Protein AF-A0A392P8H8-F1 (afdb_monomer_lite)

Structure (mmCIF, N/CA/C/O backbone):
data_AF-A0A392P8H8-F1
#
_entry.id   AF-A0A392P8H8-F1
#
loop_
_atom_site.group_PDB
_atom_site.id
_atom_site.type_symbol
_atom_site.label_atom_id
_atom_site.label_alt_id
_atom_site.label_com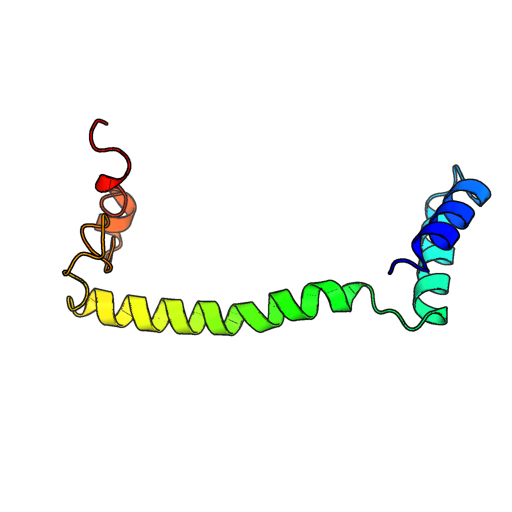p_id
_atom_site.label_asym_id
_atom_site.label_entity_id
_atom_site.label_seq_id
_atom_site.pdbx_PDB_ins_code
_atom_site.Cartn_x
_atom_site.Cartn_y
_atom_site.Cartn_z
_atom_site.occupancy
_atom_site.B_iso_or_equiv
_atom_site.auth_seq_id
_atom_site.auth_comp_id
_atom_site.auth_asym_id
_atom_site.auth_atom_id
_atom_site.pdbx_PDB_model_num
ATOM 1 N N . MET A 1 1 ? -17.751 -8.854 12.296 1.00 57.59 1 MET A N 1
ATOM 2 C CA . MET A 1 1 ? -17.784 -7.410 12.640 1.00 57.59 1 MET A CA 1
ATOM 3 C C . MET A 1 1 ? -19.209 -6.867 12.818 1.00 57.59 1 MET A C 1
ATOM 5 O O . MET A 1 1 ? -19.460 -6.245 13.841 1.00 57.59 1 MET A O 1
ATOM 9 N N . GLN A 1 2 ? -20.152 -7.120 11.895 1.00 59.72 2 GLN A N 1
ATOM 10 C CA . GLN A 1 2 ? -21.523 -6.559 11.947 1.00 59.72 2 GLN A CA 1
ATOM 11 C C . GLN A 1 2 ? -22.311 -6.892 13.235 1.00 59.72 2 GLN A C 1
ATOM 13 O O . GLN A 1 2 ? -23.005 -6.030 13.757 1.00 59.72 2 GLN A O 1
ATOM 18 N N . ASN A 1 3 ? -22.112 -8.078 13.825 1.00 70.12 3 ASN A N 1
ATOM 19 C CA . ASN A 1 3 ? -22.742 -8.464 15.102 1.00 70.12 3 ASN A CA 1
ATOM 20 C C . ASN A 1 3 ? -22.079 -7.878 16.370 1.00 70.12 3 ASN A C 1
ATOM 22 O O . ASN A 1 3 ? -22.664 -7.958 17.449 1.00 70.12 3 ASN A O 1
ATOM 26 N N . LEU A 1 4 ? -20.871 -7.301 16.279 1.00 74.88 4 LEU A N 1
ATOM 27 C CA . LEU A 1 4 ? -20.177 -6.708 17.437 1.00 74.88 4 LEU A CA 1
ATOM 28 C C . LEU A 1 4 ? -20.444 -5.211 17.603 1.00 74.88 4 LEU A C 1
ATOM 30 O O . LEU A 1 4 ? -20.470 -4.737 18.734 1.00 74.88 4 LEU A O 1
ATOM 34 N N . GLN A 1 5 ? -20.679 -4.476 16.513 1.00 81.06 5 GLN A N 1
ATOM 35 C CA . GLN A 1 5 ? -20.964 -3.037 16.568 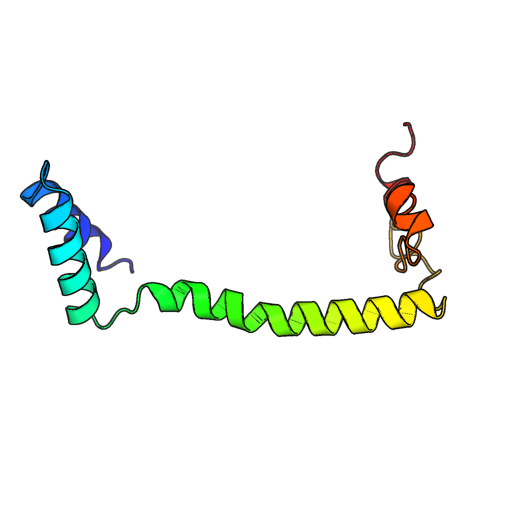1.00 81.06 5 GLN A CA 1
ATOM 36 C C . GLN A 1 5 ? -22.067 -2.642 17.569 1.00 81.06 5 GLN A C 1
ATOM 38 O O . GLN A 1 5 ? -21.819 -1.725 18.354 1.00 81.06 5 GLN A O 1
ATOM 43 N N . PRO A 1 6 ? -23.244 -3.304 17.620 1.00 86.94 6 PRO A N 1
ATOM 44 C CA . PRO A 1 6 ? -24.279 -2.929 18.586 1.00 86.94 6 PRO A CA 1
ATOM 45 C C . PRO A 1 6 ? -23.849 -3.182 20.040 1.00 86.94 6 PRO A C 1
ATOM 47 O O . PRO A 1 6 ? -24.176 -2.398 20.925 1.00 86.94 6 PRO A O 1
ATOM 50 N N . LYS A 1 7 ? -23.054 -4.230 20.293 1.00 83.81 7 LYS A N 1
ATOM 51 C CA . LYS A 1 7 ? -22.539 -4.553 21.634 1.00 83.81 7 LYS A CA 1
ATOM 52 C C . LYS A 1 7 ? -21.468 -3.560 22.094 1.00 83.81 7 LYS A C 1
ATOM 54 O O . LYS A 1 7 ? -21.448 -3.186 23.260 1.00 83.81 7 LYS A O 1
ATOM 59 N N . ILE A 1 8 ? -20.623 -3.091 21.177 1.00 86.38 8 ILE A N 1
ATOM 60 C CA . ILE A 1 8 ? -19.623 -2.050 21.456 1.00 86.38 8 ILE A CA 1
ATOM 61 C C . ILE A 1 8 ? -20.312 -0.720 21.786 1.00 86.38 8 ILE A C 1
ATOM 63 O O . ILE A 1 8 ? -19.929 -0.066 22.753 1.00 86.38 8 ILE A O 1
ATOM 67 N N . LYS A 1 9 ? -21.367 -0.348 21.047 1.00 88.38 9 LYS A N 1
ATOM 68 C CA . LYS A 1 9 ? -22.162 0.856 21.346 1.00 88.38 9 LYS A CA 1
ATOM 69 C C . LYS A 1 9 ? -22.812 0.787 22.728 1.00 88.38 9 LYS A C 1
ATOM 71 O O . LYS A 1 9 ? -22.688 1.731 23.498 1.00 88.38 9 LYS A O 1
ATOM 76 N N . ALA A 1 10 ? -23.387 -0.359 23.094 1.00 89.31 10 ALA A N 1
ATOM 77 C CA . ALA A 1 10 ? -23.957 -0.554 24.426 1.00 89.31 10 ALA A CA 1
ATOM 78 C C . ALA A 1 10 ? -22.915 -0.412 25.559 1.00 89.31 10 ALA A C 1
ATOM 80 O O . ALA A 1 10 ? -23.237 0.110 26.623 1.00 89.31 10 ALA A O 1
ATOM 81 N N . ILE A 1 11 ? -21.661 -0.838 25.346 1.00 87.06 11 ILE A N 1
ATOM 82 C CA . ILE A 1 11 ? -20.558 -0.633 26.308 1.00 87.06 11 ILE A CA 1
ATOM 83 C C . ILE A 1 11 ? -20.192 0.855 26.406 1.00 87.06 11 ILE A C 1
ATOM 85 O O . ILE A 1 11 ? -20.001 1.365 27.509 1.00 87.06 11 ILE A O 1
ATOM 89 N N . GLN A 1 12 ? -20.119 1.558 25.273 1.00 87.38 12 GLN A N 1
ATOM 90 C CA . GLN A 1 12 ? -19.821 2.993 25.232 1.00 87.38 12 GLN A CA 1
ATOM 91 C C . GLN A 1 12 ? -20.901 3.829 25.928 1.00 87.38 12 GLN A C 1
ATOM 93 O O . GLN A 1 12 ? -20.562 4.737 26.679 1.00 87.38 12 GLN A O 1
ATOM 98 N N . GLU A 1 13 ? -22.178 3.493 25.737 1.00 90.00 13 GLU A N 1
ATOM 99 C CA . GLU A 1 13 ? -23.307 4.145 26.414 1.00 90.00 13 GLU A CA 1
ATOM 100 C C . GLU A 1 13 ? -23.317 3.844 27.920 1.00 90.00 13 GLU A C 1
ATOM 102 O O . GLU A 1 13 ? -23.511 4.743 28.734 1.00 90.00 13 GLU A O 1
ATOM 107 N N . ARG A 1 14 ? -23.050 2.590 28.313 1.00 88.25 14 ARG A N 1
ATOM 108 C CA . ARG A 1 14 ? -23.080 2.156 29.721 1.00 88.25 14 ARG A CA 1
ATOM 109 C C . ARG A 1 14 ? -21.915 2.709 30.554 1.00 88.25 14 ARG A C 1
ATOM 111 O O . ARG A 1 14 ? -22.065 2.865 31.763 1.00 88.25 14 ARG A O 1
ATOM 118 N N . TYR A 1 15 ? -20.772 2.999 29.932 1.00 88.44 15 TYR A N 1
ATOM 119 C CA . TYR A 1 15 ? -19.578 3.537 30.598 1.00 88.44 15 TYR A CA 1
ATOM 120 C C . TYR A 1 15 ? -19.168 4.920 30.069 1.00 88.44 15 TYR A C 1
ATOM 122 O O . TYR A 1 15 ? -17.994 5.290 30.153 1.00 88.44 15 TYR A O 1
ATOM 130 N N . ALA A 1 16 ? -20.124 5.691 29.539 1.00 82.75 16 ALA A N 1
ATOM 131 C CA . ALA A 1 16 ? -19.893 7.043 29.043 1.00 82.75 16 ALA A CA 1
ATOM 132 C C . ALA A 1 16 ? -19.213 7.904 30.126 1.00 82.75 16 ALA A C 1
ATOM 134 O O . ALA A 1 16 ? -19.757 8.106 31.209 1.00 82.75 16 ALA A O 1
ATOM 135 N N . GLY A 1 17 ? -17.990 8.367 29.850 1.00 85.31 17 GLY A N 1
ATOM 136 C CA . GLY A 1 17 ? -17.166 9.137 30.793 1.00 85.31 17 GLY A CA 1
ATOM 137 C C . GLY A 1 17 ? -16.021 8.360 31.452 1.00 85.31 17 GLY A C 1
ATOM 138 O O . GLY A 1 17 ? -15.151 8.979 32.056 1.00 85.31 17 GLY A O 1
ATOM 139 N N . ASN A 1 18 ? -15.947 7.035 31.292 1.00 89.00 18 ASN A N 1
ATOM 140 C CA . ASN A 1 18 ? -14.817 6.232 31.761 1.00 89.00 18 ASN A CA 1
ATOM 141 C C . ASN A 1 18 ? -14.181 5.449 30.600 1.00 89.00 18 ASN A C 1
ATOM 143 O O . ASN A 1 18 ? -14.501 4.286 30.346 1.00 89.00 18 ASN A O 1
ATOM 147 N N . GLN A 1 19 ? -13.259 6.107 29.888 1.00 85.88 19 GLN A N 1
ATOM 148 C CA . GLN A 1 19 ? -12.544 5.520 28.748 1.00 85.88 19 GLN A CA 1
ATOM 149 C C . GLN A 1 19 ? -11.766 4.253 29.114 1.00 85.88 19 GLN A C 1
ATOM 151 O O . GLN A 1 19 ? -11.654 3.349 28.289 1.00 85.88 19 GLN A O 1
ATOM 156 N N . GLU A 1 20 ? -11.252 4.167 30.337 1.00 89.75 20 GLU A N 1
ATOM 157 C CA . GLU A 1 20 ? -10.473 3.023 30.804 1.00 89.75 20 GLU A CA 1
ATOM 158 C C . GLU A 1 20 ? -11.353 1.767 30.911 1.00 89.75 20 GLU A C 1
ATOM 160 O O . GLU A 1 20 ? -11.025 0.704 30.380 1.00 89.75 20 GLU A O 1
ATOM 165 N N . ARG A 1 21 ? -12.551 1.914 31.494 1.00 90.06 21 ARG A N 1
ATOM 166 C CA . ARG A 1 21 ? -13.557 0.843 31.578 1.00 90.06 21 ARG A CA 1
ATOM 167 C C . ARG A 1 21 ? -14.094 0.453 30.205 1.00 90.06 21 ARG A C 1
ATOM 169 O O . ARG A 1 21 ? -14.274 -0.737 29.951 1.00 90.06 21 ARG A O 1
ATOM 176 N N . ILE A 1 22 ? -14.300 1.425 29.312 1.00 90.00 22 ILE A N 1
ATOM 177 C CA . ILE A 1 22 ? -14.708 1.157 27.925 1.00 90.00 22 ILE A CA 1
ATOM 178 C C . ILE A 1 22 ? -13.659 0.288 27.223 1.00 90.00 22 ILE A C 1
ATOM 180 O O . ILE A 1 22 ? -14.025 -0.716 26.614 1.00 90.00 22 ILE A O 1
ATOM 184 N N . GLN A 1 23 ? -12.370 0.624 27.320 1.00 86.88 23 GLN A N 1
ATOM 185 C CA . GLN A 1 23 ? -11.298 -0.156 26.691 1.00 86.88 23 GLN A CA 1
ATOM 186 C C . GLN A 1 23 ? -11.211 -1.583 27.251 1.00 86.88 23 GLN A C 1
ATOM 188 O O . GLN A 1 23 ? -11.075 -2.537 26.482 1.00 86.88 23 GLN A O 1
ATOM 193 N N . LEU A 1 24 ? -11.357 -1.747 28.569 1.00 90.12 24 LEU A N 1
ATOM 194 C CA . LEU A 1 24 ? -11.310 -3.053 29.230 1.00 90.12 24 LEU A CA 1
ATOM 195 C C . LEU A 1 24 ? -12.484 -3.968 28.837 1.00 90.12 24 LEU A C 1
ATOM 197 O O . LEU A 1 24 ? -12.284 -5.141 28.530 1.00 90.12 24 LEU A O 1
ATOM 201 N N . GLU A 1 25 ? -13.712 -3.452 28.826 1.00 88.00 25 GLU A N 1
ATOM 202 C CA . GLU A 1 25 ? -14.888 -4.252 28.458 1.00 88.00 25 GLU A CA 1
ATOM 203 C C . GLU A 1 25 ? -14.942 -4.523 26.950 1.00 88.00 25 GLU A C 1
ATOM 205 O O . GLU A 1 25 ? -15.332 -5.608 26.517 1.00 88.00 25 GLU A O 1
ATOM 210 N N . THR A 1 26 ? -14.466 -3.580 26.135 1.00 87.12 26 THR A N 1
ATOM 211 C CA . THR A 1 26 ? -14.345 -3.779 24.686 1.00 87.12 26 THR A CA 1
ATOM 212 C C . THR A 1 26 ? -13.322 -4.873 24.363 1.00 87.12 26 THR A C 1
ATOM 214 O O . THR A 1 26 ? -13.587 -5.721 23.511 1.00 87.12 26 THR A O 1
ATOM 217 N N . SER A 1 27 ? -12.182 -4.916 25.066 1.00 86.75 27 SER A N 1
ATOM 218 C CA . SER A 1 27 ? -11.181 -5.972 24.867 1.00 86.75 27 SER A CA 1
ATOM 219 C C . SER A 1 27 ? -11.700 -7.344 25.307 1.00 86.75 27 SER A C 1
ATOM 221 O O . SER A 1 27 ? -11.551 -8.316 24.567 1.00 86.75 27 SER A O 1
ATOM 223 N N . ARG A 1 28 ? -12.411 -7.427 26.442 1.00 87.44 28 ARG A N 1
ATOM 224 C CA . ARG A 1 28 ? -13.106 -8.655 26.873 1.00 87.44 28 ARG A CA 1
ATOM 225 C C . ARG A 1 28 ? -14.120 -9.140 25.845 1.00 87.44 28 ARG A C 1
ATOM 227 O O . ARG A 1 28 ? -14.158 -10.336 25.558 1.00 87.44 28 ARG A O 1
ATOM 234 N N . LEU A 1 29 ? -14.916 -8.233 25.281 1.00 86.12 29 LEU A N 1
ATOM 235 C CA . LEU A 1 29 ? -15.900 -8.561 24.254 1.00 86.12 29 LEU A CA 1
ATOM 236 C C . LEU A 1 29 ? -15.233 -9.129 22.991 1.00 86.12 29 LEU A C 1
ATOM 238 O O . LEU A 1 29 ? -15.730 -10.110 22.438 1.00 86.12 29 LEU A O 1
ATOM 242 N N . TYR A 1 30 ? -14.107 -8.554 22.550 1.00 84.19 30 TYR A N 1
ATOM 243 C CA . TYR A 1 30 ? -13.344 -9.082 21.413 1.00 84.19 30 TYR A CA 1
ATOM 244 C C . TYR A 1 30 ? -12.821 -10.498 21.675 1.00 84.19 30 TYR A C 1
ATOM 246 O O . TYR A 1 30 ? -12.986 -11.372 20.821 1.00 84.19 30 TYR A O 1
ATOM 254 N N . THR A 1 31 ? -12.287 -10.752 22.873 1.00 82.12 31 THR A N 1
ATOM 255 C CA . THR A 1 31 ? -11.796 -12.078 23.278 1.00 82.12 31 THR A CA 1
ATOM 256 C C . THR A 1 31 ? 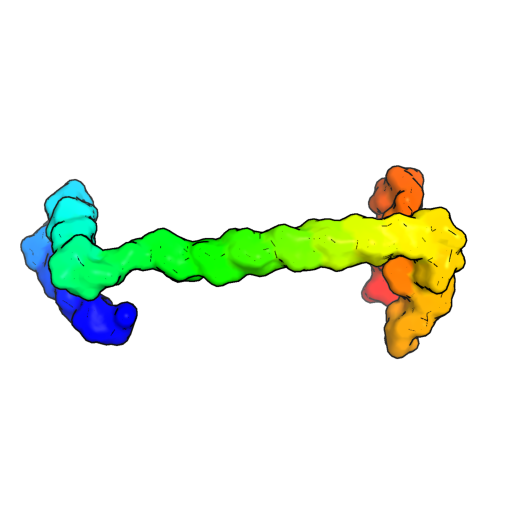-12.923 -13.109 23.357 1.00 82.12 31 THR A C 1
ATOM 258 O O . THR A 1 31 ? -12.785 -14.203 22.816 1.00 82.12 31 THR A O 1
ATOM 261 N N . GLN A 1 32 ? -14.066 -12.767 23.964 1.00 84.00 32 GLN A N 1
ATOM 262 C CA . GLN A 1 32 ? -15.229 -13.665 24.057 1.00 84.00 32 GLN A CA 1
ATOM 263 C C . GLN A 1 32 ? -15.840 -13.986 22.691 1.00 84.00 32 GLN A C 1
ATOM 265 O O . GLN A 1 32 ? -16.347 -15.084 22.481 1.00 84.00 32 GLN A O 1
ATOM 270 N N . ALA A 1 33 ? -15.798 -13.034 21.759 1.00 81.62 33 ALA A N 1
ATOM 271 C CA . ALA A 1 33 ? -16.280 -13.242 20.402 1.00 81.62 33 ALA A CA 1
ATOM 272 C C . ALA A 1 33 ? -15.271 -13.975 19.497 1.00 81.62 33 ALA A C 1
ATOM 274 O O . ALA A 1 33 ? -15.590 -14.225 18.336 1.00 81.62 33 ALA A O 1
ATOM 275 N N . GLY A 1 34 ? -14.066 -14.292 19.992 1.00 75.69 34 GLY A N 1
ATOM 276 C CA . GLY A 1 34 ? -13.013 -14.961 19.222 1.00 75.69 34 GLY A CA 1
ATOM 277 C C . GLY A 1 34 ? -12.471 -14.128 18.055 1.00 75.69 34 GLY A C 1
ATOM 278 O O . GLY A 1 34 ? -11.937 -14.683 17.098 1.00 75.69 34 GLY A O 1
ATOM 279 N N . VAL A 1 35 ? -12.630 -12.799 18.092 1.00 74.06 35 VAL A N 1
ATOM 280 C CA . VAL A 1 35 ? -12.217 -11.902 17.004 1.00 74.06 35 VAL A CA 1
ATOM 281 C C . VAL A 1 35 ? -10.897 -11.236 17.375 1.00 74.06 35 VAL A C 1
ATOM 283 O O . VAL A 1 35 ? -10.829 -10.494 18.351 1.00 74.06 35 VAL A O 1
ATOM 286 N N . ASN A 1 36 ? -9.854 -11.450 16.571 1.00 71.56 36 ASN A N 1
ATOM 287 C CA . ASN A 1 36 ? -8.584 -10.749 16.732 1.00 71.56 36 ASN A CA 1
ATOM 288 C C . ASN A 1 36 ? -8.639 -9.396 15.987 1.00 71.56 36 ASN A C 1
ATOM 290 O O . ASN A 1 36 ? -8.711 -9.400 14.756 1.00 71.56 36 ASN A O 1
ATOM 294 N N . PRO A 1 37 ? -8.592 -8.239 16.678 1.00 67.81 37 PRO A N 1
ATOM 295 C CA . PRO A 1 37 ? -8.649 -6.922 16.034 1.00 67.81 37 PRO A CA 1
ATOM 296 C C . PRO A 1 37 ? -7.479 -6.675 15.066 1.00 67.81 37 PRO A C 1
ATOM 298 O O . PRO A 1 37 ? -7.623 -5.911 14.115 1.00 67.81 37 PRO A O 1
ATOM 301 N N . LEU A 1 38 ? -6.352 -7.373 15.246 1.00 68.81 38 LEU A N 1
ATOM 302 C CA . LEU A 1 38 ? -5.181 -7.305 14.366 1.00 68.81 38 LEU A CA 1
ATOM 303 C C . LEU A 1 38 ? -5.286 -8.236 13.148 1.00 68.81 38 LEU A C 1
ATOM 305 O O . LEU A 1 38 ? -4.520 -8.100 12.199 1.00 68.81 38 LEU A O 1
ATOM 309 N N . ALA A 1 39 ? -6.267 -9.143 13.099 1.00 68.06 39 ALA A N 1
ATOM 310 C CA . ALA A 1 39 ? -6.500 -9.946 11.896 1.00 68.06 39 ALA A CA 1
ATOM 311 C C . ALA A 1 39 ? -6.905 -9.083 10.687 1.00 68.06 39 ALA A C 1
ATOM 313 O O . ALA A 1 39 ? -6.740 -9.514 9.550 1.00 68.06 39 ALA A O 1
ATOM 314 N N . GLY A 1 40 ? -7.379 -7.851 10.913 1.00 68.56 40 GLY A N 1
ATOM 315 C CA . GLY A 1 40 ? -7.683 -6.896 9.846 1.00 68.56 40 GLY A CA 1
ATOM 316 C C . GLY A 1 40 ? -6.452 -6.343 9.118 1.00 68.56 40 GLY A C 1
ATOM 317 O O . GLY A 1 40 ? -6.566 -6.000 7.946 1.00 68.56 40 GLY A O 1
ATOM 318 N N . CYS A 1 41 ? -5.278 -6.289 9.761 1.00 73.94 41 CYS A N 1
ATOM 319 C CA . CYS A 1 41 ? -4.038 -5.806 9.134 1.00 73.94 41 CYS A CA 1
ATOM 320 C C . CYS A 1 41 ? -3.128 -6.936 8.617 1.00 73.94 41 CYS A C 1
ATOM 322 O O . CYS A 1 41 ? -2.175 -6.691 7.878 1.00 73.94 41 CYS A O 1
ATOM 324 N N . LEU A 1 42 ? -3.439 -8.191 8.937 1.00 74.19 42 LEU A N 1
ATOM 325 C CA . LEU A 1 42 ? -2.724 -9.363 8.424 1.00 74.19 42 LEU A CA 1
ATOM 326 C C . LEU A 1 42 ? -2.730 -9.459 6.880 1.00 74.19 42 LEU A C 1
ATOM 328 O O . LEU A 1 42 ? -1.657 -9.654 6.311 1.00 74.19 42 LEU A O 1
ATOM 332 N N . PRO A 1 43 ? -3.857 -9.238 6.169 1.00 73.81 43 PRO A N 1
ATOM 333 C CA . PRO A 1 43 ? -3.885 -9.228 4.702 1.00 73.81 43 PRO A CA 1
ATOM 334 C C . PRO A 1 43 ? -3.028 -8.112 4.095 1.00 73.81 43 PRO A C 1
ATOM 336 O O . PRO A 1 43 ? -2.345 -8.315 3.092 1.00 73.81 43 PRO A O 1
ATOM 339 N N . THR A 1 44 ? -3.013 -6.936 4.729 1.00 75.31 44 THR A N 1
ATOM 340 C CA . THR A 1 44 ? -2.196 -5.809 4.266 1.00 75.31 44 THR A CA 1
ATOM 341 C C . THR A 1 44 ? -0.710 -6.093 4.450 1.00 75.31 44 THR A C 1
ATOM 343 O O . THR A 1 44 ? 0.072 -5.841 3.541 1.00 75.31 44 THR A O 1
ATOM 346 N N . LEU A 1 45 ? -0.323 -6.705 5.574 1.00 76.25 45 LEU A N 1
ATOM 347 C CA . LEU A 1 45 ? 1.067 -7.067 5.851 1.00 76.25 45 LEU A CA 1
ATOM 348 C C . LEU A 1 45 ? 1.553 -8.210 4.954 1.00 76.25 45 LEU A C 1
ATOM 350 O O . LEU A 1 45 ? 2.678 -8.164 4.470 1.00 76.25 45 LEU A O 1
ATOM 354 N N . ALA A 1 46 ? 0.695 -9.191 4.667 1.00 81.19 46 ALA A N 1
ATOM 355 C CA . ALA A 1 46 ? 1.010 -10.294 3.761 1.00 81.19 46 ALA A CA 1
ATOM 356 C C . ALA A 1 46 ? 1.194 -9.846 2.299 1.00 81.19 46 ALA A C 1
ATOM 358 O O . ALA A 1 46 ? 1.859 -10.533 1.528 1.00 81.19 46 ALA A O 1
ATOM 359 N N . THR A 1 47 ? 0.645 -8.688 1.917 1.00 82.38 47 THR A N 1
ATOM 360 C CA . THR A 1 47 ? 0.778 -8.147 0.554 1.00 82.38 47 THR A CA 1
ATOM 361 C C . THR A 1 47 ? 2.075 -7.342 0.367 1.00 82.38 47 THR A C 1
ATOM 363 O O . THR A 1 47 ? 2.589 -7.261 -0.748 1.00 82.38 47 THR A O 1
ATOM 366 N N . ILE A 1 48 ? 2.663 -6.788 1.438 1.00 89.62 48 ILE A N 1
ATOM 367 C CA . ILE A 1 48 ? 3.914 -6.001 1.373 1.00 89.62 48 ILE A CA 1
ATOM 368 C C . ILE A 1 48 ? 5.068 -6.768 0.687 1.00 89.62 48 ILE A C 1
ATOM 370 O O . ILE A 1 48 ? 5.707 -6.189 -0.193 1.00 89.62 48 ILE A O 1
ATOM 374 N N . PRO A 1 49 ? 5.330 -8.055 0.994 1.00 88.06 49 PRO A N 1
ATOM 375 C CA . PRO A 1 49 ? 6.388 -8.822 0.336 1.00 88.06 49 PRO A CA 1
ATOM 376 C C . PRO A 1 49 ? 6.225 -8.927 -1.182 1.00 88.06 49 PRO A C 1
ATOM 378 O O . PRO A 1 49 ? 7.209 -8.824 -1.911 1.00 88.06 49 PRO A O 1
ATOM 381 N N . VAL A 1 50 ? 4.988 -9.087 -1.667 1.00 91.38 50 VAL A N 1
ATOM 382 C CA . VAL A 1 50 ? 4.695 -9.183 -3.105 1.00 91.38 50 VAL A CA 1
ATOM 383 C C . VAL A 1 50 ? 5.042 -7.869 -3.804 1.00 91.38 50 VAL A C 1
ATOM 385 O O . VAL A 1 50 ? 5.706 -7.879 -4.839 1.00 91.38 50 VAL A O 1
ATOM 388 N N . TRP A 1 51 ? 4.672 -6.735 -3.203 1.00 90.69 51 TRP A N 1
ATOM 389 C CA . TRP A 1 51 ? 5.018 -5.411 -3.722 1.00 90.69 51 TRP A CA 1
ATOM 390 C C . TRP A 1 51 ? 6.523 -5.153 -3.735 1.00 90.69 51 TRP A C 1
ATOM 392 O O . TRP A 1 51 ? 7.039 -4.634 -4.722 1.00 90.69 51 TRP A O 1
ATOM 402 N N . ILE A 1 52 ? 7.239 -5.542 -2.676 1.00 91.44 52 ILE A N 1
ATOM 403 C CA . ILE A 1 52 ? 8.699 -5.392 -2.606 1.00 91.44 52 ILE A CA 1
ATOM 404 C C . ILE A 1 52 ? 9.384 -6.236 -3.687 1.00 91.44 52 ILE A C 1
ATOM 406 O O . ILE A 1 52 ? 10.296 -5.749 -4.358 1.00 91.44 52 ILE A O 1
ATOM 410 N N . GLY A 1 53 ? 8.949 -7.485 -3.872 1.00 92.44 53 GLY A N 1
ATOM 411 C CA . GLY A 1 53 ? 9.482 -8.369 -4.908 1.00 92.44 53 GLY A CA 1
ATOM 412 C C . GLY A 1 53 ? 9.256 -7.808 -6.311 1.00 92.44 53 GLY A C 1
ATOM 413 O O . GLY A 1 53 ? 10.200 -7.705 -7.094 1.00 92.44 53 GLY A O 1
ATOM 414 N N . LEU A 1 54 ? 8.028 -7.368 -6.598 1.00 91.50 54 LEU A N 1
ATOM 415 C CA . LEU A 1 54 ? 7.675 -6.753 -7.876 1.00 91.50 54 LEU A CA 1
ATOM 416 C C . LEU A 1 54 ? 8.480 -5.471 -8.137 1.00 91.50 54 LEU A C 1
ATOM 418 O O . LEU A 1 54 ? 9.028 -5.304 -9.224 1.00 91.50 54 LEU A O 1
ATOM 422 N N . TYR A 1 55 ? 8.597 -4.587 -7.143 1.00 89.12 55 TYR A N 1
ATOM 423 C CA . TYR A 1 55 ? 9.355 -3.342 -7.270 1.00 89.12 55 TYR A CA 1
ATOM 424 C C . TYR A 1 55 ? 10.837 -3.590 -7.563 1.00 89.12 55 TYR A C 1
ATOM 426 O O . TYR A 1 55 ? 11.405 -2.932 -8.434 1.00 89.12 55 TYR A O 1
ATOM 434 N N . GLN A 1 56 ? 11.468 -4.545 -6.872 1.00 89.19 56 GLN A N 1
ATOM 435 C CA . GLN A 1 56 ? 12.871 -4.881 -7.124 1.00 89.19 56 GLN A CA 1
ATOM 436 C C . GLN A 1 56 ? 13.074 -5.487 -8.514 1.00 89.19 56 GLN A C 1
ATOM 438 O O . GLN A 1 56 ? 13.986 -5.069 -9.224 1.00 89.19 56 GLN A O 1
ATOM 443 N N . ALA A 1 57 ? 12.206 -6.416 -8.927 1.00 90.00 57 ALA A N 1
ATOM 444 C CA . ALA A 1 57 ? 12.275 -7.016 -10.257 1.00 90.00 57 ALA A CA 1
ATOM 445 C C . ALA A 1 57 ? 12.164 -5.950 -11.357 1.00 90.00 57 ALA A C 1
ATOM 447 O O . ALA A 1 57 ? 13.022 -5.879 -12.234 1.00 90.00 57 ALA A O 1
ATOM 448 N N . LEU A 1 58 ? 11.165 -5.067 -11.266 1.00 87.62 58 LEU A N 1
ATOM 449 C CA . LEU A 1 58 ? 10.983 -3.973 -12.221 1.00 87.62 58 LEU A CA 1
ATOM 450 C C . LEU A 1 58 ? 12.146 -2.975 -12.193 1.00 87.62 58 LEU A C 1
ATOM 452 O O . LEU A 1 58 ? 12.598 -2.548 -13.250 1.00 87.62 58 LEU A O 1
ATOM 456 N N . SER A 1 59 ? 12.673 -2.637 -11.013 1.00 84.44 59 SER A N 1
ATOM 457 C CA . SER A 1 59 ? 13.809 -1.714 -10.885 1.00 84.44 59 SER A CA 1
ATOM 458 C C . SER A 1 59 ? 15.084 -2.263 -11.529 1.00 84.44 59 SER A C 1
ATOM 460 O O . SER A 1 59 ? 15.821 -1.507 -12.159 1.00 84.44 59 SER A O 1
ATOM 462 N N . ASN A 1 60 ? 15.344 -3.567 -11.403 1.00 86.38 60 ASN A N 1
ATOM 463 C CA . ASN A 1 60 ? 16.505 -4.202 -12.028 1.00 86.38 60 ASN A CA 1
ATOM 464 C C . ASN A 1 60 ? 16.398 -4.158 -13.557 1.00 86.38 60 ASN A C 1
ATOM 466 O O . ASN A 1 60 ? 17.306 -3.665 -14.219 1.00 86.38 60 ASN A O 1
ATOM 470 N N . VAL A 1 61 ? 15.244 -4.554 -14.101 1.00 86.44 61 VAL A N 1
ATOM 471 C CA . VAL A 1 61 ? 14.972 -4.523 -15.549 1.00 86.44 61 VAL A CA 1
ATOM 472 C C . VAL A 1 61 ? 14.991 -3.084 -16.094 1.00 86.44 61 VAL A C 1
ATOM 474 O O . VAL A 1 61 ? 15.467 -2.835 -17.202 1.00 86.44 61 VAL A O 1
ATOM 477 N N . ALA A 1 62 ? 14.537 -2.105 -15.303 1.00 83.31 62 ALA A N 1
ATOM 478 C CA . ALA A 1 62 ? 14.636 -0.689 -15.647 1.00 83.31 62 ALA A CA 1
ATOM 479 C C . ALA A 1 62 ? 16.098 -0.212 -15.728 1.00 83.31 62 ALA A C 1
ATOM 481 O O . ALA A 1 62 ? 16.456 0.495 -16.669 1.00 83.31 62 ALA A O 1
ATOM 482 N N . ASN A 1 63 ? 16.952 -0.611 -14.777 1.00 80.44 63 ASN A N 1
ATOM 483 C CA . ASN A 1 63 ? 18.378 -0.260 -14.765 1.00 80.44 63 ASN A CA 1
ATOM 484 C C . ASN A 1 63 ? 19.154 -0.878 -15.937 1.00 80.44 63 ASN A C 1
ATOM 486 O O . ASN A 1 63 ? 20.119 -0.284 -16.408 1.00 80.44 63 ASN A O 1
ATOM 490 N N . GLU A 1 64 ? 18.715 -2.035 -16.430 1.00 83.06 64 GLU A N 1
ATOM 491 C CA . GLU A 1 64 ? 19.249 -2.677 -17.638 1.00 83.06 64 GLU A CA 1
ATOM 492 C C . GLU A 1 64 ? 18.812 -1.972 -18.938 1.00 83.06 64 GLU A C 1
ATOM 494 O O . GLU A 1 64 ? 19.275 -2.323 -20.020 1.00 83.06 64 GLU A O 1
ATOM 499 N N . GLY A 1 65 ? 17.946 -0.954 -18.853 1.00 79.50 65 GLY A N 1
ATOM 500 C CA . GLY A 1 65 ? 17.500 -0.162 -20.002 1.00 79.50 65 GLY A CA 1
ATOM 501 C C . GLY A 1 65 ? 16.426 -0.841 -20.855 1.00 79.50 65 GLY A C 1
ATOM 502 O O . GLY A 1 65 ? 16.140 -0.381 -21.959 1.00 79.50 65 GLY A O 1
ATOM 503 N N . LEU A 1 66 ? 15.804 -1.907 -20.346 1.00 81.44 66 LEU A N 1
ATOM 504 C CA . LEU A 1 66 ? 14.827 -2.718 -21.081 1.00 81.44 66 LEU A CA 1
ATOM 505 C C . LEU A 1 66 ? 13.393 -2.158 -21.024 1.00 81.44 66 LEU A C 1
ATOM 507 O O . LEU A 1 66 ? 12.523 -2.626 -21.747 1.00 81.44 66 LEU A O 1
ATOM 511 N N . LEU A 1 67 ? 13.136 -1.147 -20.183 1.00 82.25 67 LEU A N 1
ATOM 512 C CA . LEU A 1 67 ? 11.816 -0.515 -19.996 1.00 82.25 67 LEU A CA 1
ATOM 513 C C . LEU A 1 67 ? 11.741 0.897 -20.598 1.00 82.25 67 LEU A C 1
ATOM 515 O O . LEU A 1 67 ? 11.104 1.798 -20.043 1.00 82.25 67 LEU A O 1
ATOM 519 N N . THR A 1 68 ? 12.441 1.102 -21.713 1.00 76.38 68 THR A N 1
ATOM 520 C CA . THR A 1 68 ? 12.428 2.360 -22.475 1.00 76.38 68 THR A CA 1
ATOM 521 C C . THR A 1 68 ? 11.177 2.512 -23.336 1.00 76.38 68 THR A C 1
ATOM 523 O O . THR A 1 68 ? 10.836 3.632 -23.706 1.00 76.38 68 THR A O 1
ATOM 526 N N . GLU A 1 69 ? 10.460 1.418 -23.601 1.00 81.94 69 GLU A N 1
ATOM 527 C CA . GLU A 1 69 ? 9.176 1.449 -24.296 1.00 81.94 69 GLU A CA 1
ATOM 528 C C . GLU A 1 69 ? 8.062 2.005 -23.394 1.00 81.94 69 GLU A C 1
ATOM 530 O O . GLU A 1 69 ? 7.970 1.713 -22.195 1.00 81.94 69 GLU A O 1
ATOM 535 N N . GLY A 1 70 ? 7.218 2.845 -23.990 1.00 82.12 70 GLY A N 1
ATOM 536 C CA . GLY A 1 70 ? 6.036 3.400 -23.345 1.00 82.12 70 GLY A CA 1
ATOM 537 C C . GLY A 1 70 ? 4.874 2.409 -23.298 1.00 82.12 70 GLY A C 1
ATOM 538 O O . GLY A 1 70 ? 4.778 1.491 -24.109 1.00 82.12 70 GLY A O 1
ATOM 539 N N . PHE A 1 71 ? 3.952 2.623 -22.362 1.00 85.00 71 PHE A N 1
ATOM 540 C CA . PHE A 1 71 ? 2.717 1.851 -22.249 1.00 85.00 71 PHE A CA 1
ATOM 541 C C . PHE A 1 71 ? 1.513 2.786 -22.200 1.00 85.00 71 PHE A C 1
ATOM 543 O O . PHE A 1 71 ? 1.368 3.588 -21.275 1.00 85.00 71 PHE A O 1
ATOM 550 N N . LEU A 1 72 ? 0.628 2.663 -23.193 1.00 87.94 72 LEU A N 1
ATOM 551 C CA . LEU A 1 72 ? -0.533 3.537 -23.380 1.00 87.94 72 LEU A CA 1
ATOM 552 C C . LEU A 1 72 ? -0.115 5.018 -23.463 1.00 87.94 72 LEU A C 1
ATOM 554 O O . LEU A 1 72 ? 0.531 5.418 -24.424 1.00 87.94 72 LEU A O 1
ATOM 558 N N . TRP A 1 73 ? -0.483 5.833 -22.473 1.00 81.56 73 TRP A N 1
ATOM 559 C CA . TRP A 1 73 ? -0.140 7.257 -22.381 1.00 81.56 73 TRP A CA 1
ATOM 560 C C . TRP A 1 73 ? 1.152 7.524 -21.588 1.00 81.56 73 TRP A C 1
ATOM 562 O O . TRP A 1 73 ? 1.536 8.679 -21.415 1.00 81.56 73 TRP A O 1
ATOM 572 N N . ILE A 1 74 ? 1.806 6.479 -21.070 1.00 82.00 74 ILE A N 1
ATOM 573 C CA . ILE A 1 74 ? 3.035 6.586 -20.283 1.00 82.00 74 ILE A CA 1
ATOM 574 C C . ILE A 1 74 ? 4.229 6.445 -21.236 1.00 82.00 74 ILE A C 1
ATOM 576 O O . ILE A 1 74 ? 4.350 5.406 -21.883 1.00 82.00 74 ILE A O 1
ATOM 580 N N . PRO A 1 75 ? 5.137 7.431 -21.322 1.00 76.56 75 PRO A N 1
ATOM 581 C CA . PRO A 1 75 ? 6.2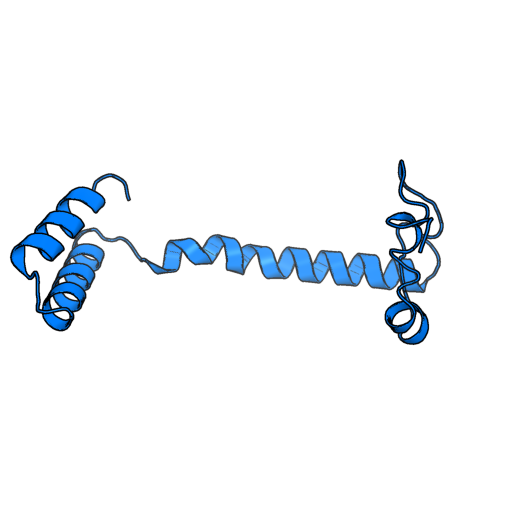14 7.426 -22.313 1.00 76.56 75 PRO A CA 1
ATOM 582 C C . PRO A 1 75 ? 7.336 6.424 -22.018 1.00 76.56 75 PRO A C 1
ATOM 584 O O . PRO A 1 75 ? 8.042 6.032 -22.937 1.00 76.56 75 PRO A O 1
ATOM 587 N N . SER A 1 76 ? 7.515 6.005 -20.761 1.00 80.56 76 SER A N 1
ATOM 588 C CA . SER A 1 76 ? 8.440 4.926 -20.398 1.00 80.56 76 SER A CA 1
ATOM 589 C C . SER A 1 76 ? 8.014 4.259 -19.095 1.00 80.56 76 SER A C 1
ATOM 591 O O . SER A 1 76 ? 7.547 4.929 -18.171 1.00 80.56 76 SER A O 1
ATOM 593 N N . LEU A 1 77 ? 8.198 2.943 -19.010 1.00 79.81 77 LEU A N 1
ATOM 594 C CA . LEU A 1 77 ? 7.931 2.172 -17.793 1.00 79.81 77 LEU A CA 1
ATOM 595 C C . LEU A 1 77 ? 9.119 2.158 -16.817 1.00 79.81 77 LEU A C 1
ATOM 597 O O . LEU A 1 77 ? 8.939 1.851 -15.641 1.00 79.81 77 LEU A O 1
ATOM 601 N N . GLY A 1 78 ? 10.325 2.499 -17.283 1.00 78.19 78 GLY A N 1
ATOM 602 C CA . GLY A 1 78 ? 11.541 2.496 -16.465 1.00 78.19 78 GLY A CA 1
ATOM 603 C C . GLY A 1 78 ? 11.634 3.642 -15.453 1.00 78.19 78 GLY A C 1
ATOM 604 O O . GLY A 1 78 ? 12.305 3.499 -14.431 1.00 78.19 78 GLY A O 1
ATOM 605 N N . GLY A 1 79 ? 10.944 4.762 -15.701 1.00 72.12 79 GLY A N 1
ATOM 606 C CA . GLY A 1 79 ? 10.949 5.920 -14.806 1.00 72.12 79 GLY A CA 1
ATOM 607 C C . GLY A 1 79 ? 12.365 6.435 -14.481 1.00 72.12 79 GLY A C 1
ATOM 608 O O . GLY A 1 79 ? 13.320 6.175 -15.214 1.00 72.12 79 GLY A O 1
ATOM 609 N N . PRO A 1 80 ? 12.547 7.189 -13.384 1.00 70.12 80 PRO A N 1
ATOM 610 C CA . PRO A 1 80 ? 13.860 7.661 -12.984 1.00 70.12 80 PRO A CA 1
ATOM 611 C C . PRO A 1 80 ? 14.650 6.507 -12.346 1.00 70.12 80 PRO A C 1
ATOM 613 O O . PRO A 1 80 ? 14.470 6.158 -11.175 1.00 70.12 80 PRO A O 1
ATOM 616 N N . THR A 1 81 ? 15.537 5.912 -13.141 1.00 67.00 81 THR A N 1
ATOM 617 C CA . THR A 1 81 ? 16.382 4.764 -12.770 1.00 67.00 81 THR A CA 1
ATOM 618 C C . THR A 1 81 ? 17.606 5.161 -11.942 1.00 67.00 81 THR A C 1
ATOM 620 O O . THR A 1 81 ? 18.057 4.397 -11.088 1.00 67.00 81 THR A O 1
ATOM 623 N N . SER A 1 82 ? 18.103 6.394 -12.099 1.00 68.88 82 SER A N 1
ATOM 624 C CA . SER A 1 82 ? 19.257 6.926 -11.361 1.00 68.88 82 SER A CA 1
ATOM 625 C C . SER A 1 82 ? 18.860 7.898 -10.241 1.00 68.88 82 SER A C 1
ATOM 627 O O . SER A 1 82 ? 17.813 8.542 -10.291 1.00 68.88 82 SER A O 1
ATOM 629 N N . ILE A 1 83 ? 19.721 8.048 -9.224 1.00 68.00 83 ILE A N 1
ATOM 630 C CA . ILE A 1 83 ? 19.535 9.023 -8.127 1.00 68.00 83 ILE A CA 1
ATOM 631 C C . ILE A 1 83 ? 19.351 10.446 -8.685 1.00 68.00 83 ILE A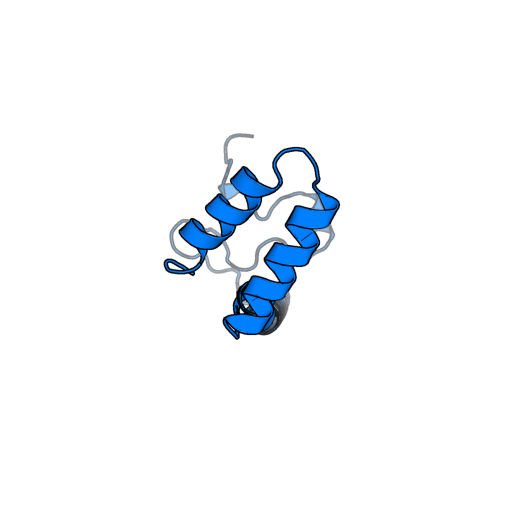 C 1
ATOM 633 O O . ILE A 1 83 ? 18.468 11.172 -8.236 1.00 68.00 83 ILE A O 1
ATOM 637 N N . ALA A 1 84 ? 20.131 10.816 -9.706 1.00 65.81 84 ALA A N 1
ATOM 638 C CA . ALA A 1 84 ? 20.041 12.123 -10.355 1.00 65.81 84 ALA A CA 1
ATOM 639 C C . ALA A 1 84 ? 18.701 12.321 -11.089 1.00 65.81 84 ALA A C 1
ATOM 641 O O . ALA A 1 84 ? 18.082 13.374 -10.962 1.00 65.81 84 ALA A O 1
ATOM 642 N N . ALA A 1 85 ? 18.208 11.295 -11.795 1.00 66.19 85 ALA A N 1
ATOM 643 C CA . ALA A 1 85 ? 16.902 11.334 -12.458 1.00 66.19 85 ALA A CA 1
ATOM 644 C C . ALA A 1 85 ? 15.732 11.390 -11.455 1.00 66.19 85 ALA A C 1
ATOM 646 O O . ALA A 1 85 ? 14.698 11.998 -11.727 1.00 66.19 85 ALA A O 1
ATOM 647 N N . ARG A 1 86 ? 15.894 10.782 -10.269 1.00 67.38 86 ARG A N 1
ATOM 648 C CA . ARG A 1 86 ? 14.902 10.851 -9.180 1.00 67.38 86 ARG A CA 1
ATOM 649 C C . ARG A 1 86 ? 14.821 12.250 -8.580 1.00 67.38 86 ARG A C 1
ATOM 651 O O . ARG A 1 86 ? 13.726 12.717 -8.293 1.00 67.38 86 ARG A O 1
ATOM 658 N N . GLN A 1 87 ? 15.962 12.920 -8.421 1.00 66.12 87 GLN A N 1
ATOM 659 C CA . GLN A 1 87 ? 16.029 14.289 -7.903 1.00 66.12 87 GLN A CA 1
ATOM 660 C C . GLN A 1 87 ? 15.463 15.324 -8.881 1.00 66.12 87 GLN A C 1
ATOM 662 O O . GLN A 1 87 ? 14.878 16.307 -8.439 1.00 66.12 87 GLN A O 1
ATOM 667 N N . SER A 1 88 ? 15.598 15.103 -10.191 1.00 68.00 88 SER A N 1
ATOM 668 C CA . SER A 1 88 ? 15.070 16.011 -11.216 1.00 68.00 88 SER A CA 1
ATOM 669 C C . SER A 1 88 ? 13.589 15.799 -11.549 1.00 68.00 88 SER A C 1
ATOM 671 O O . SER A 1 88 ? 13.046 16.538 -12.365 1.00 68.00 88 SER A O 1
ATOM 673 N N . GLY A 1 89 ? 12.921 14.801 -10.954 1.00 65.69 89 GLY A N 1
ATOM 674 C CA . GLY A 1 89 ? 11.499 14.533 -11.198 1.00 65.69 89 GLY A CA 1
ATOM 675 C C . GLY A 1 89 ? 11.174 14.102 -12.635 1.00 65.69 89 GLY A C 1
ATOM 676 O O . GLY A 1 89 ? 10.008 14.110 -13.029 1.00 65.69 89 GLY A O 1
ATOM 677 N N . SER A 1 90 ? 12.176 13.691 -13.423 1.00 68.38 90 SER A N 1
ATOM 678 C CA . SER A 1 90 ? 12.009 13.410 -14.857 1.00 68.38 90 SER A CA 1
ATOM 679 C C . SER A 1 90 ? 11.024 12.274 -15.156 1.00 68.38 90 SER A C 1
ATOM 681 O O . SER A 1 90 ? 10.459 12.216 -16.242 1.00 68.38 90 SER A O 1
ATOM 683 N N . GLY A 1 91 ? 10.775 11.392 -14.184 1.00 66.75 91 GLY A N 1
ATOM 684 C CA . GLY A 1 91 ? 9.838 10.274 -14.305 1.00 66.75 91 GLY A CA 1
ATOM 685 C C . GLY A 1 91 ? 8.355 10.650 -14.352 1.00 66.75 91 GLY A C 1
ATOM 686 O O . GLY A 1 91 ? 7.541 9.822 -14.755 1.00 66.75 91 GLY A O 1
ATOM 687 N N . ILE A 1 92 ? 7.997 11.870 -13.940 1.00 73.62 92 ILE A N 1
ATOM 688 C CA . ILE A 1 92 ? 6.610 12.366 -13.895 1.00 73.62 92 ILE A CA 1
ATOM 689 C C . ILE A 1 92 ? 6.398 13.627 -14.739 1.00 73.62 92 ILE A C 1
ATOM 691 O O . ILE A 1 92 ? 5.307 14.188 -14.726 1.00 73.62 92 ILE A O 1
ATOM 695 N N . SER A 1 93 ? 7.399 14.069 -15.503 1.00 72.19 93 SER A N 1
ATOM 696 C CA . SER A 1 93 ? 7.296 15.261 -16.363 1.00 72.19 93 SER A CA 1
ATOM 697 C C . SER A 1 93 ? 6.156 15.162 -17.386 1.00 72.19 93 SER A C 1
ATOM 699 O O . SER A 1 93 ? 5.514 16.154 -17.713 1.00 72.19 93 SER A O 1
ATOM 701 N N . TRP A 1 94 ? 5.829 13.948 -17.828 1.00 73.06 94 TRP A N 1
ATOM 702 C CA . TRP A 1 94 ? 4.707 13.673 -18.725 1.00 73.06 94 TRP A CA 1
ATOM 703 C C . TRP A 1 94 ? 3.321 13.870 -18.085 1.00 73.06 94 TRP A C 1
ATOM 705 O O . TRP A 1 94 ? 2.347 14.037 -18.815 1.00 73.06 94 TRP A O 1
ATOM 715 N N . LEU A 1 95 ? 3.212 13.867 -16.748 1.00 76.62 95 LEU A N 1
ATOM 716 C CA . LEU A 1 95 ? 1.956 14.160 -16.039 1.00 76.62 95 LEU A CA 1
ATOM 717 C C . LEU A 1 95 ? 1.643 15.661 -16.015 1.00 76.62 95 LEU A C 1
ATOM 719 O O . LEU A 1 95 ? 0.477 16.038 -15.924 1.00 76.62 95 LEU A O 1
ATOM 723 N N . PHE A 1 96 ? 2.667 16.511 -16.118 1.00 77.31 96 PHE A N 1
ATOM 724 C CA . PHE A 1 96 ? 2.535 17.967 -16.089 1.00 77.31 96 PHE A CA 1
ATOM 725 C C . PHE A 1 96 ? 3.362 18.606 -17.215 1.00 77.31 96 PHE A C 1
ATOM 727 O O . PHE A 1 96 ? 4.352 19.276 -16.940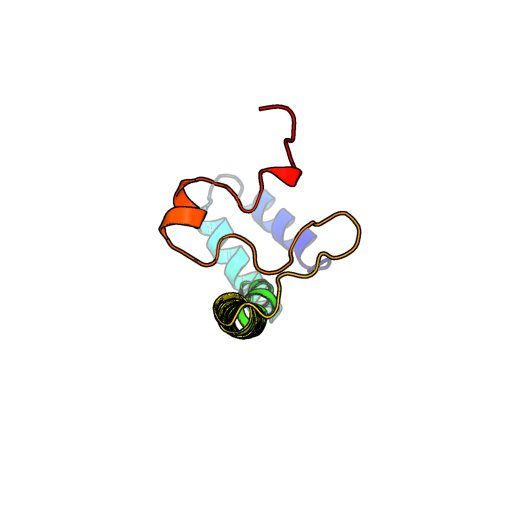 1.00 77.31 96 PHE A O 1
ATOM 734 N N . PRO A 1 97 ? 2.963 18.446 -18.490 1.00 63.88 97 PRO A N 1
ATOM 735 C CA . PRO A 1 97 ? 3.748 18.911 -19.640 1.00 63.88 97 PRO A CA 1
ATOM 736 C C . PRO A 1 97 ? 3.844 20.446 -19.786 1.00 63.88 97 PRO A C 1
ATOM 738 O O . PRO A 1 97 ? 4.399 20.924 -20.772 1.00 63.88 97 PRO A O 1
ATOM 741 N N . PHE A 1 98 ? 3.286 21.221 -18.847 1.00 65.12 98 PHE A N 1
ATOM 742 C CA . PHE A 1 98 ? 3.162 22.686 -18.909 1.00 65.12 98 PHE A CA 1
ATOM 743 C C . PHE A 1 98 ? 3.805 23.426 -17.722 1.00 65.12 98 PHE A C 1
ATOM 745 O O . PHE A 1 98 ? 3.562 24.623 -17.562 1.00 65.12 98 PHE A O 1
ATOM 752 N N . VAL A 1 99 ? 4.581 22.730 -16.884 1.00 55.72 99 VAL A N 1
ATOM 753 C CA . VAL A 1 99 ? 5.401 23.328 -15.814 1.00 55.72 99 VAL A CA 1
ATOM 754 C C . VAL A 1 99 ? 6.873 23.182 -16.161 1.00 55.72 99 VAL A C 1
ATOM 756 O O . VAL A 1 99 ? 7.248 22.087 -16.635 1.00 55.72 99 VAL A O 1
#

Radius of gyration: 24.55 Å; chains: 1; bounding box: 44×38×56 Å

Secondary structure (DSSP, 8-state):
-TTTHHHHHHHHHHTTT-HHHHHHHHHHHHHHTT--GGGGTHHHHHHHHHHHHHHHHHHHHHHTTTT-S-BTTBS-SS---SHHHHHTTGGGGGG-TT-

Organism: NCBI:txid97028

InterPro domains:
  IPR001708 Membrane insertase YidC/ALB3/OXA1/COX18 [PTHR12428] (1-83)
  IPR028055 Membrane insertase YidC/Oxa/ALB, C-terminal [PF02096] (1-80)
  IPR028055 Membrane insertase YidC/Oxa/ALB, C-terminal [TIGR03592] (1-86)
  IPR047196 Membrane insertase YidC/ALB, C-terminal [cd20070] (1-80)

pLDDT: mean 79.56, std 8.98, range [55.72, 92.44]

Sequence (99 aa):
MQNLQPKIKAIQERYAGNQERIQLETSRLYTQAGVNPLAGCLPTLATIPVWIGLYQALSNVANEGLLTEGFLWIPSLGGPTSIAARQSGSGISWLFPFV

Foldseek 3Di:
DVVCVVVLVVLCVVQVPDVPSSVVVSVVSCVVVVHDPCVVCVVVVVCVVVVVVVVVVLLVCLLVVNQCPADDQQRTSSAQSDPVSVVVNVRCCSVPVPD